Protein AF-A0A835S6L8-F1 (afdb_monomer)

Secondary structure (DSSP, 8-state):
-PPPP-------PPP-----HHHHHHHHSGGG-------EEEE-TT--HHHHHHHHHHHHTTS--TTSSTTSTT--S-SHHHHHHHHHHHHHHHTTS-GGGG-TTTTEEEESS---BTTB---

Structure (mmCIF, N/CA/C/O backbone):
data_AF-A0A835S6L8-F1
#
_entry.id   AF-A0A835S6L8-F1
#
loop_
_atom_site.group_PDB
_atom_site.id
_atom_site.type_symbol
_atom_site.label_atom_id
_atom_site.label_alt_id
_atom_site.label_comp_id
_atom_site.label_asym_id
_atom_site.label_entity_id
_atom_site.label_seq_id
_atom_site.pdbx_PDB_ins_code
_atom_site.Cartn_x
_atom_site.Cartn_y
_atom_site.Cartn_z
_atom_site.occupancy
_atom_site.B_iso_or_equiv
_atom_site.auth_seq_id
_atom_site.auth_comp_id
_atom_site.auth_asym_id
_atom_site.auth_atom_id
_atom_site.pdbx_PDB_model_num
ATOM 1 N N . MET A 1 1 ? 74.220 -28.870 -16.876 1.00 41.41 1 MET A N 1
ATOM 2 C CA . MET A 1 1 ? 73.234 -27.772 -16.963 1.00 41.41 1 MET A CA 1
ATOM 3 C C . MET A 1 1 ? 71.962 -28.334 -17.568 1.00 41.41 1 MET A C 1
ATOM 5 O O . MET A 1 1 ? 72.010 -28.902 -18.648 1.00 41.41 1 MET A O 1
ATOM 9 N N . ARG A 1 2 ? 70.873 -28.281 -16.804 1.00 44.44 2 ARG A N 1
ATOM 10 C CA . ARG A 1 2 ? 69.521 -28.701 -17.190 1.00 44.44 2 ARG A CA 1
ATOM 11 C C . ARG A 1 2 ? 68.904 -27.604 -18.065 1.00 44.44 2 ARG A C 1
ATOM 13 O O . ARG A 1 2 ? 68.902 -26.463 -17.608 1.00 44.44 2 ARG A O 1
ATOM 20 N N . PRO A 1 3 ? 68.326 -27.921 -19.228 1.00 45.88 3 PRO A N 1
ATOM 21 C CA . PRO A 1 3 ? 67.249 -27.123 -19.781 1.00 45.88 3 PRO A CA 1
ATOM 22 C C . PRO A 1 3 ? 65.891 -27.755 -19.452 1.00 45.88 3 PRO A C 1
ATOM 24 O O . PRO A 1 3 ? 65.693 -28.970 -19.499 1.00 45.88 3 PRO A O 1
ATOM 27 N N . THR A 1 4 ? 64.997 -26.872 -19.036 1.00 49.78 4 THR A N 1
ATOM 28 C CA . THR A 1 4 ? 63.631 -27.081 -18.567 1.00 49.78 4 THR A CA 1
ATOM 29 C C . THR A 1 4 ? 62.669 -27.319 -19.738 1.00 49.78 4 THR A C 1
ATOM 31 O O . THR A 1 4 ? 62.905 -26.860 -20.851 1.00 49.78 4 THR A O 1
ATOM 34 N N . MET A 1 5 ? 61.579 -28.032 -19.451 1.00 44.97 5 MET A N 1
ATOM 35 C CA . MET A 1 5 ? 60.444 -28.337 -20.328 1.00 44.97 5 MET A CA 1
ATOM 36 C C . MET A 1 5 ? 59.808 -27.092 -20.979 1.00 44.97 5 MET A C 1
ATOM 38 O O . MET A 1 5 ? 59.577 -26.095 -20.297 1.00 44.97 5 MET A O 1
ATOM 42 N N . ALA A 1 6 ? 59.399 -27.220 -22.245 1.00 48.78 6 ALA A N 1
ATOM 43 C CA . ALA A 1 6 ? 58.349 -26.418 -22.875 1.00 48.78 6 ALA A CA 1
ATOM 44 C C . ALA A 1 6 ? 57.330 -27.379 -23.516 1.00 48.78 6 ALA A C 1
ATOM 46 O O . ALA A 1 6 ? 57.712 -28.312 -24.220 1.00 48.78 6 ALA A O 1
ATOM 47 N N . GLY A 1 7 ? 56.053 -27.208 -23.170 1.00 45.88 7 GLY A N 1
ATOM 48 C CA . GLY A 1 7 ? 54.972 -28.151 -23.456 1.00 45.88 7 GLY A CA 1
ATOM 49 C C . GLY A 1 7 ? 54.390 -28.079 -24.865 1.00 45.88 7 GLY A C 1
ATOM 50 O O . GLY A 1 7 ? 54.690 -27.177 -25.640 1.00 45.88 7 GLY A O 1
ATOM 51 N N . SER A 1 8 ? 53.495 -29.023 -25.163 1.00 42.81 8 SER A N 1
ATOM 52 C CA . SER A 1 8 ? 52.420 -28.882 -26.151 1.00 42.81 8 SER A CA 1
ATOM 53 C C . SER A 1 8 ? 51.324 -29.914 -25.879 1.00 42.81 8 SER A C 1
ATOM 55 O O . SER A 1 8 ? 51.583 -31.073 -25.570 1.00 42.81 8 SER A O 1
ATOM 57 N N . SER A 1 9 ? 50.099 -29.414 -25.939 1.00 48.41 9 SER A N 1
ATOM 58 C CA . SER A 1 9 ? 48.811 -29.980 -25.556 1.00 48.41 9 SER A CA 1
ATOM 59 C C . SER A 1 9 ? 48.420 -31.259 -26.296 1.00 48.41 9 SER A C 1
ATOM 61 O O . SER A 1 9 ? 48.643 -31.363 -27.498 1.00 48.41 9 SER A O 1
ATOM 63 N N . SER A 1 10 ? 47.720 -32.168 -25.610 1.00 43.06 10 SER A N 1
ATOM 64 C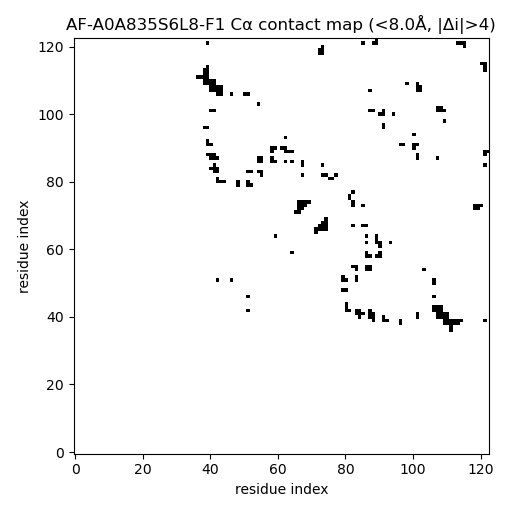 CA . SER A 1 10 ? 46.719 -33.079 -26.199 1.00 43.06 10 SER A CA 1
ATOM 65 C C . SER A 1 10 ? 45.871 -33.702 -25.086 1.00 43.06 10 SER A C 1
ATOM 67 O O . SER A 1 10 ? 46.013 -34.870 -24.741 1.00 43.06 10 SER A O 1
ATOM 69 N N . THR A 1 11 ? 44.993 -32.904 -24.479 1.00 46.41 11 THR A N 1
ATOM 70 C CA . THR A 1 11 ? 43.855 -33.431 -23.720 1.00 46.41 11 THR A CA 1
ATOM 71 C C . THR A 1 11 ? 42.819 -33.926 -24.727 1.00 46.41 11 THR A C 1
ATOM 73 O O . THR A 1 11 ? 42.173 -33.148 -25.430 1.00 46.41 11 THR A O 1
ATOM 76 N N . SER A 1 12 ? 42.715 -35.247 -24.835 1.00 47.41 12 SER A N 1
ATOM 77 C CA . SER A 1 12 ? 41.729 -35.974 -25.624 1.00 47.41 12 SER A CA 1
ATOM 78 C C . SER A 1 12 ? 40.323 -35.728 -25.070 1.00 47.41 12 SER A C 1
ATOM 80 O O . SER A 1 12 ? 39.922 -36.297 -24.057 1.00 47.41 12 SER A O 1
ATOM 82 N N . HIS A 1 13 ? 39.562 -34.865 -25.740 1.00 52.28 13 HIS A N 1
ATOM 83 C CA . HIS A 1 13 ? 38.127 -34.746 -25.500 1.00 52.28 13 HIS A CA 1
ATOM 84 C C . HIS A 1 13 ? 37.411 -35.989 -26.063 1.00 52.28 13 HIS A C 1
ATOM 86 O O . HIS A 1 13 ? 37.732 -36.413 -27.177 1.00 52.28 13 HIS A O 1
ATOM 92 N N . PRO A 1 14 ? 36.438 -36.576 -25.344 1.00 57.25 14 PRO A N 1
ATOM 93 C CA . PRO A 1 14 ? 35.560 -37.595 -25.908 1.00 57.25 14 PRO A CA 1
ATOM 94 C C . PRO A 1 14 ? 34.716 -36.993 -27.047 1.00 57.25 14 PRO A C 1
ATOM 96 O O . PRO A 1 14 ? 34.367 -35.809 -26.988 1.00 57.25 14 PRO A O 1
ATOM 99 N N . PRO A 1 15 ? 34.376 -37.772 -28.091 1.00 45.66 15 PRO A N 1
ATOM 100 C CA . PRO A 1 15 ? 33.556 -37.281 -29.185 1.00 45.66 15 PRO A CA 1
ATOM 101 C C . PRO A 1 15 ? 32.176 -36.891 -28.653 1.00 45.66 15 PRO A C 1
ATOM 103 O O . PRO A 1 15 ? 31.501 -37.667 -27.976 1.00 45.66 15 PRO A O 1
ATOM 106 N N . LEU A 1 16 ? 31.785 -35.662 -28.981 1.00 51.72 16 LEU A N 1
ATOM 107 C CA . LEU A 1 16 ? 30.441 -35.118 -28.851 1.00 51.72 16 LEU A CA 1
ATOM 108 C C . LEU A 1 16 ? 29.437 -36.076 -29.506 1.00 51.72 16 LEU A C 1
ATOM 110 O O . LEU A 1 16 ? 29.180 -36.008 -30.706 1.00 51.72 16 LEU A O 1
ATOM 114 N N . LEU A 1 17 ? 28.831 -36.953 -28.710 1.00 53.59 17 LEU A N 1
ATOM 115 C CA . LEU A 1 17 ? 27.509 -37.466 -29.027 1.00 53.59 17 LEU A CA 1
ATOM 116 C C . LEU A 1 17 ? 26.566 -36.282 -28.826 1.00 53.59 17 LEU A C 1
ATOM 118 O O . LEU A 1 17 ? 26.243 -35.944 -27.693 1.00 53.59 17 LEU A O 1
ATOM 122 N N . LEU A 1 18 ? 26.200 -35.595 -29.911 1.00 55.78 18 LEU A N 1
ATOM 123 C CA . LEU A 1 18 ? 25.120 -34.613 -29.898 1.00 55.78 18 LEU A CA 1
ATOM 124 C C . LEU A 1 18 ? 23.788 -35.377 -29.796 1.00 55.78 18 LEU A C 1
ATOM 126 O O . LEU A 1 18 ? 23.330 -35.898 -30.818 1.00 55.78 18 LEU A O 1
ATOM 130 N N . PRO A 1 19 ? 23.096 -35.435 -28.638 1.00 52.56 19 PRO A N 1
ATOM 131 C CA . PRO A 1 19 ? 21.668 -35.679 -28.680 1.00 52.56 19 PRO A CA 1
ATOM 132 C C . PRO A 1 19 ? 21.054 -34.455 -29.362 1.00 52.56 19 PRO A C 1
ATOM 134 O O . PRO A 1 19 ? 21.126 -33.344 -28.846 1.00 52.56 19 PRO A O 1
ATOM 137 N N . SER A 1 20 ? 20.540 -34.667 -30.575 1.00 59.53 20 SER A N 1
ATOM 138 C CA . SER A 1 20 ? 19.698 -33.770 -31.369 1.00 59.53 20 SER A CA 1
ATOM 139 C C . SER A 1 20 ? 19.275 -32.500 -30.619 1.00 59.53 20 SER A C 1
ATOM 141 O O . SER A 1 20 ? 18.471 -32.581 -29.694 1.00 59.53 20 SER A O 1
ATOM 143 N N . PHE A 1 21 ? 19.760 -31.332 -31.055 1.00 55.88 21 PHE A N 1
ATOM 144 C CA . PHE A 1 21 ? 19.479 -29.978 -30.530 1.00 55.88 21 PHE A CA 1
ATOM 145 C C . PHE A 1 21 ? 17.995 -29.697 -30.186 1.00 55.88 21 PHE A C 1
ATOM 147 O O . PHE A 1 21 ? 17.676 -28.819 -29.389 1.00 55.88 21 PHE A O 1
ATOM 154 N N . LYS A 1 22 ? 17.072 -30.496 -30.731 1.00 56.88 22 LYS A N 1
ATOM 155 C CA . LYS A 1 22 ? 15.644 -30.518 -30.393 1.00 56.88 22 LYS A CA 1
ATOM 156 C C . LYS A 1 22 ? 15.338 -30.924 -28.940 1.00 56.88 22 LYS A C 1
ATOM 158 O O . LYS A 1 22 ? 14.370 -30.416 -28.390 1.00 56.88 22 LYS A O 1
ATOM 163 N N . LEU A 1 23 ? 16.136 -31.785 -28.302 1.00 53.47 23 LEU A N 1
ATOM 164 C CA . LEU A 1 23 ? 15.901 -32.217 -26.914 1.00 53.47 23 LEU A CA 1
ATOM 165 C C . LEU A 1 23 ? 16.410 -31.190 -25.887 1.00 53.47 23 LEU A C 1
ATOM 167 O O . LEU A 1 23 ? 15.780 -30.991 -24.854 1.00 53.47 23 LEU A O 1
ATOM 171 N N . PHE A 1 24 ? 17.495 -30.475 -26.201 1.00 56.72 24 PHE A N 1
ATOM 172 C CA . PHE A 1 24 ? 18.009 -29.378 -25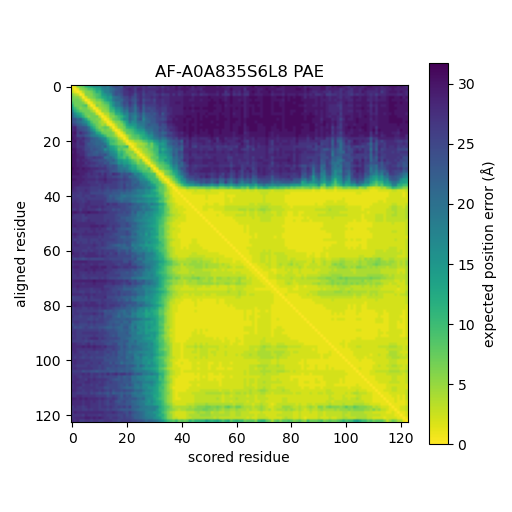.370 1.00 56.72 24 PHE A CA 1
ATOM 173 C C . PHE A 1 24 ? 17.057 -28.168 -25.361 1.00 56.72 24 PHE A C 1
ATOM 175 O O . PHE A 1 24 ? 16.853 -27.549 -24.319 1.00 56.72 24 PHE A O 1
ATOM 182 N N . LEU A 1 25 ? 16.384 -27.892 -26.488 1.00 56.88 25 LEU A N 1
ATOM 183 C CA . LEU A 1 25 ? 15.297 -26.908 -26.542 1.00 56.88 25 LEU A CA 1
ATOM 184 C C . LEU A 1 25 ? 14.070 -27.335 -25.722 1.00 56.88 25 LEU A C 1
ATOM 186 O O . LEU A 1 25 ? 13.423 -26.478 -25.143 1.00 56.88 25 LEU A O 1
ATOM 190 N N . LEU A 1 26 ? 13.766 -28.629 -25.600 1.00 54.00 26 LEU A N 1
ATOM 191 C CA . LEU A 1 26 ? 12.673 -29.109 -24.739 1.00 54.00 26 LEU A CA 1
ATOM 192 C C . LEU A 1 26 ? 13.003 -29.008 -23.237 1.00 54.00 26 LEU A C 1
ATOM 194 O O . LEU A 1 26 ? 12.098 -28.785 -22.437 1.00 54.00 26 LEU A O 1
ATOM 198 N N . PHE A 1 27 ? 14.280 -29.106 -22.849 1.00 52.50 27 PHE A N 1
ATOM 199 C CA . PHE A 1 27 ? 14.722 -28.990 -21.449 1.00 52.50 27 PHE A CA 1
ATOM 200 C C . PHE A 1 27 ? 14.765 -27.547 -20.912 1.00 52.50 27 PHE A C 1
ATOM 202 O O . PHE A 1 27 ? 14.681 -27.349 -19.703 1.00 52.50 27 PHE A O 1
ATOM 209 N N . LEU A 1 28 ? 14.856 -26.529 -21.778 1.00 53.88 28 LEU A N 1
ATOM 210 C CA . LEU A 1 28 ? 14.771 -25.118 -21.360 1.00 53.88 28 LEU A CA 1
ATOM 211 C C . LEU A 1 28 ? 13.325 -24.638 -21.142 1.00 53.88 28 LEU A C 1
ATOM 213 O O . LEU A 1 28 ? 13.111 -23.623 -20.483 1.00 53.88 28 LEU A O 1
ATOM 217 N N . PHE A 1 29 ? 12.330 -25.358 -21.667 1.00 55.03 29 PHE A N 1
ATOM 218 C CA . PHE A 1 29 ? 10.920 -24.959 -21.587 1.00 55.03 29 PHE A CA 1
ATOM 219 C C . PHE A 1 29 ? 10.194 -25.446 -20.323 1.00 55.03 29 PHE A C 1
ATOM 221 O O . PHE A 1 29 ? 9.095 -24.973 -20.042 1.00 55.03 29 PHE A O 1
ATOM 228 N N . THR A 1 30 ? 10.770 -26.352 -19.527 1.00 52.06 30 THR A N 1
ATOM 229 C CA . THR A 1 30 ? 10.083 -26.894 -18.337 1.00 52.06 30 THR A CA 1
ATOM 230 C C . THR A 1 30 ? 10.257 -26.059 -17.068 1.00 52.06 30 THR A C 1
ATOM 232 O O . THR A 1 30 ? 9.577 -26.317 -16.080 1.00 52.06 30 THR A O 1
ATOM 235 N N . SER A 1 31 ? 11.103 -25.025 -17.070 1.00 56.56 31 SER A N 1
ATOM 236 C CA . SER A 1 31 ? 11.349 -24.190 -15.878 1.00 56.56 31 SER A CA 1
ATOM 237 C C . SER A 1 31 ? 10.301 -23.087 -15.655 1.00 56.56 31 SER A C 1
ATOM 239 O O . SER A 1 31 ? 10.468 -22.246 -14.777 1.00 56.56 31 SER A O 1
ATOM 241 N N . GLY A 1 32 ? 9.240 -23.049 -16.466 1.00 57.38 32 GLY A N 1
ATOM 242 C CA . GLY A 1 32 ? 8.316 -21.917 -16.546 1.00 57.38 32 GLY A CA 1
ATOM 243 C C . GLY A 1 32 ? 6.991 -22.055 -15.801 1.00 57.38 32 GLY A C 1
ATOM 244 O O . GLY A 1 32 ? 6.211 -21.107 -15.833 1.00 57.38 32 GLY A O 1
ATOM 245 N N . LEU A 1 33 ? 6.709 -23.166 -15.107 1.00 50.72 33 LEU A N 1
ATOM 246 C CA . LEU A 1 33 ? 5.664 -23.134 -14.079 1.00 50.72 33 LEU A CA 1
ATOM 247 C C . LEU A 1 33 ? 6.246 -22.427 -12.854 1.00 50.72 33 LEU A C 1
ATOM 249 O O . LEU A 1 33 ? 6.525 -23.041 -11.827 1.00 50.72 33 LEU A O 1
ATOM 253 N N . ALA A 1 34 ? 6.424 -21.108 -12.970 1.00 54.38 34 ALA A N 1
ATOM 254 C CA . ALA 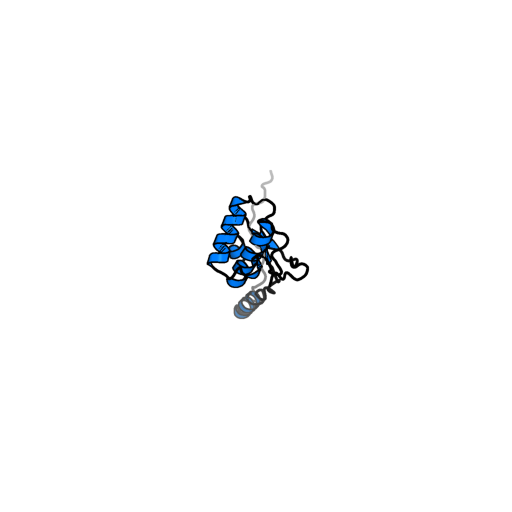A 1 34 ? 6.377 -20.241 -11.813 1.00 54.38 34 ALA A CA 1
ATOM 255 C C . ALA A 1 34 ? 5.006 -20.493 -11.193 1.00 54.38 34 ALA A C 1
ATOM 257 O O . ALA A 1 34 ? 3.996 -19.944 -11.630 1.00 54.38 34 ALA A O 1
ATOM 258 N N . GLN A 1 35 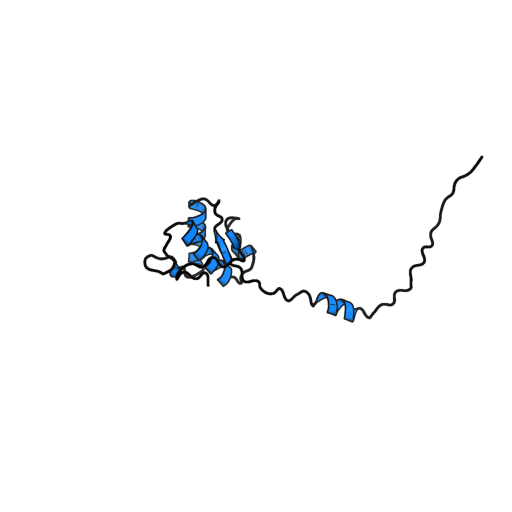? 4.952 -21.410 -10.228 1.00 50.00 35 GLN A N 1
ATOM 259 C CA . GLN A 1 35 ? 3.839 -21.499 -9.310 1.00 50.00 35 GLN A CA 1
ATOM 260 C C . GLN A 1 35 ? 3.660 -20.075 -8.813 1.00 50.00 35 GLN A C 1
ATOM 262 O O . GLN A 1 35 ? 4.557 -19.557 -8.150 1.00 50.00 35 GLN A O 1
ATOM 267 N N . ALA A 1 36 ? 2.591 -19.411 -9.257 1.00 59.62 36 ALA A N 1
ATOM 268 C CA . ALA A 1 36 ? 2.296 -18.043 -8.887 1.00 59.62 36 ALA A CA 1
ATOM 269 C C . ALA A 1 36 ? 2.052 -18.059 -7.379 1.00 59.62 36 ALA A C 1
ATOM 271 O O . ALA A 1 36 ? 0.930 -18.269 -6.919 1.00 59.62 36 ALA A O 1
ATOM 272 N N . GLN A 1 37 ? 3.138 -17.961 -6.612 1.00 70.06 37 GLN A N 1
ATOM 273 C CA . GLN A 1 37 ? 3.102 -17.885 -5.168 1.00 70.06 37 GLN A CA 1
ATOM 274 C C . GLN A 1 37 ? 2.236 -16.676 -4.873 1.00 70.06 37 GLN A C 1
ATOM 276 O O . GLN A 1 37 ? 2.488 -15.581 -5.381 1.00 70.06 37 GLN A O 1
ATOM 281 N N . ARG A 1 38 ? 1.137 -16.908 -4.156 1.00 88.31 38 ARG A N 1
ATOM 282 C CA . ARG A 1 38 ? 0.199 -15.840 -3.849 1.00 88.31 38 ARG A CA 1
ATOM 283 C C . ARG A 1 38 ? 0.950 -14.825 -2.991 1.00 88.31 38 ARG A C 1
ATOM 285 O O . ARG A 1 38 ? 1.394 -15.149 -1.897 1.00 88.31 38 ARG A O 1
ATOM 292 N N . SER A 1 39 ? 1.130 -13.635 -3.539 1.00 95.44 39 SER A N 1
ATOM 293 C CA . SER A 1 39 ? 1.822 -12.519 -2.911 1.00 95.44 39 SER A CA 1
ATOM 294 C C . SER A 1 39 ? 0.884 -11.332 -2.785 1.00 95.44 39 SER A C 1
ATOM 296 O O . SER A 1 39 ? -0.092 -11.195 -3.530 1.00 95.44 39 SER A O 1
ATOM 298 N N . TRP A 1 40 ? 1.220 -10.461 -1.845 1.00 97.50 40 TRP A N 1
ATOM 299 C CA . TRP A 1 40 ? 0.510 -9.227 -1.559 1.00 97.50 40 TRP A CA 1
ATOM 300 C C . TRP A 1 40 ? 1.486 -8.067 -1.560 1.00 97.50 40 TRP A C 1
ATOM 302 O O . TRP A 1 40 ? 2.657 -8.238 -1.220 1.00 97.50 40 TRP A O 1
ATOM 312 N N . CYS A 1 41 ? 0.994 -6.892 -1.929 1.00 98.19 41 CYS A N 1
ATOM 313 C CA . CYS A 1 41 ? 1.756 -5.658 -1.828 1.00 98.19 41 CYS A CA 1
ATOM 314 C C . CYS A 1 41 ? 1.286 -4.873 -0.609 1.00 98.19 41 CYS A C 1
ATOM 316 O O . CYS A 1 41 ? 0.130 -4.469 -0.570 1.00 98.19 41 CYS A O 1
ATOM 318 N N . ILE A 1 42 ? 2.159 -4.645 0.368 1.00 98.31 42 ILE A N 1
ATOM 319 C CA . ILE A 1 42 ? 1.862 -3.804 1.535 1.00 98.31 42 ILE A CA 1
ATOM 320 C C . ILE A 1 42 ? 2.746 -2.558 1.534 1.00 98.31 42 ILE A C 1
ATOM 322 O O . ILE A 1 42 ? 3.779 -2.520 0.864 1.00 98.31 42 ILE A O 1
ATOM 326 N N . ALA A 1 43 ? 2.361 -1.537 2.292 1.00 98.44 43 ALA A N 1
ATOM 327 C CA . ALA A 1 43 ? 3.203 -0.367 2.492 1.00 98.44 43 ALA A CA 1
ATOM 328 C C . ALA A 1 43 ? 4.415 -0.716 3.372 1.00 98.44 43 ALA A C 1
ATOM 330 O O . ALA A 1 43 ? 4.304 -1.477 4.338 1.00 98.44 43 ALA A O 1
ATOM 331 N N . LYS A 1 44 ? 5.583 -0.144 3.067 1.00 98.31 44 LYS A N 1
ATOM 332 C CA . LYS A 1 44 ? 6.764 -0.280 3.921 1.00 98.31 44 LYS A CA 1
ATOM 333 C C . LYS A 1 44 ? 6.542 0.459 5.248 1.00 98.31 44 LYS A C 1
ATOM 335 O O . LYS A 1 44 ? 6.172 1.632 5.230 1.00 98.31 44 LYS A O 1
ATOM 340 N N . PRO A 1 45 ? 6.865 -0.158 6.399 1.00 96.38 45 PRO A N 1
ATOM 341 C CA . PRO A 1 45 ? 6.764 0.500 7.705 1.00 96.38 45 PRO A CA 1
ATOM 342 C C . PRO A 1 45 ? 7.626 1.756 7.855 1.00 96.38 45 PRO A C 1
ATOM 344 O O . PRO A 1 45 ? 7.331 2.608 8.683 1.00 96.38 45 PRO A O 1
ATOM 347 N N . SER A 1 46 ? 8.697 1.866 7.066 1.00 96.94 46 SER A N 1
ATOM 348 C CA . SER A 1 46 ? 9.616 3.004 7.074 1.00 96.94 46 SER A CA 1
ATOM 349 C C . SER A 1 46 ? 9.154 4.183 6.211 1.00 96.94 46 SER A C 1
ATOM 351 O O . SER A 1 46 ? 9.891 5.156 6.103 1.00 96.94 46 SER A O 1
ATOM 353 N N . SER A 1 47 ? 8.009 4.086 5.531 1.00 98.06 47 SER A N 1
ATOM 354 C CA . SER A 1 47 ? 7.508 5.147 4.655 1.00 98.06 47 SER A CA 1
ATOM 355 C C . SER A 1 47 ? 6.827 6.263 5.442 1.00 98.06 47 SER A C 1
ATOM 357 O O . SER A 1 47 ? 6.036 6.017 6.351 1.00 98.06 47 SER A O 1
ATOM 359 N N . ASP A 1 48 ? 7.113 7.501 5.057 1.00 98.12 48 ASP A N 1
ATOM 360 C CA . ASP A 1 48 ? 6.561 8.706 5.672 1.00 98.12 48 ASP A CA 1
ATOM 361 C C . ASP A 1 48 ? 5.086 8.892 5.296 1.00 98.12 48 ASP A C 1
ATOM 363 O O . ASP A 1 48 ? 4.632 8.485 4.224 1.00 98.12 48 ASP A O 1
ATOM 367 N N . VAL A 1 49 ? 4.330 9.577 6.156 1.00 98.25 49 VAL A N 1
ATOM 368 C CA . VAL A 1 49 ? 2.881 9.779 5.978 1.00 98.25 49 VAL A CA 1
ATOM 369 C C . VAL A 1 49 ? 2.539 10.433 4.636 1.00 98.25 49 VAL A C 1
ATOM 371 O O . VAL A 1 49 ? 1.576 10.018 3.997 1.00 98.25 49 VAL A O 1
ATOM 374 N N . ALA A 1 50 ? 3.327 11.411 4.180 1.00 98.44 50 ALA A N 1
ATOM 375 C CA . ALA A 1 50 ? 3.103 12.070 2.891 1.00 98.44 50 ALA A CA 1
ATOM 376 C C . ALA A 1 5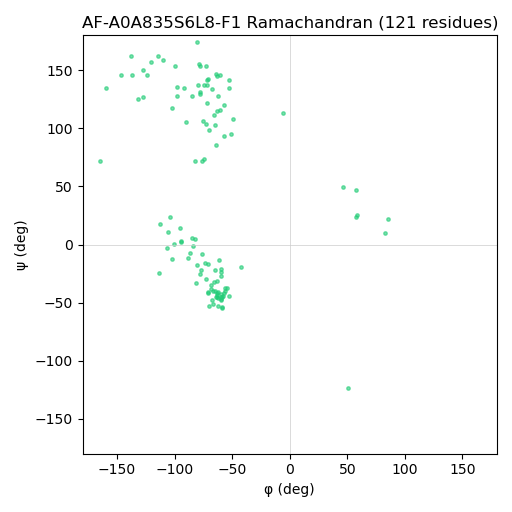0 ? 3.165 11.069 1.722 1.00 98.44 50 ALA A C 1
ATOM 378 O O . ALA A 1 50 ? 2.236 11.005 0.918 1.00 98.44 50 ALA A O 1
ATOM 379 N N . THR A 1 51 ? 4.195 10.220 1.708 1.00 98.62 51 THR A N 1
ATOM 380 C CA . THR A 1 51 ? 4.373 9.142 0.727 1.00 98.62 51 THR A CA 1
ATOM 381 C C . THR A 1 51 ? 3.203 8.154 0.764 1.00 98.62 51 THR A C 1
ATOM 383 O O . THR A 1 51 ? 2.675 7.766 -0.276 1.00 98.62 51 THR A O 1
ATOM 386 N N . LEU A 1 52 ? 2.736 7.774 1.958 1.00 98.62 52 LEU A N 1
ATOM 387 C CA . LEU A 1 52 ? 1.594 6.865 2.111 1.00 98.62 52 LEU A CA 1
ATOM 388 C C . LEU A 1 52 ? 0.298 7.462 1.545 1.00 98.62 52 LEU A C 1
ATOM 390 O O . LEU A 1 52 ? -0.451 6.764 0.863 1.00 98.62 52 LEU A O 1
ATOM 394 N N . LEU A 1 53 ? 0.044 8.751 1.781 1.00 98.31 53 LEU A N 1
ATOM 395 C CA . LEU A 1 53 ? -1.119 9.448 1.225 1.00 98.31 53 LEU A CA 1
ATOM 396 C C . LEU A 1 53 ? -1.031 9.580 -0.303 1.00 98.31 53 LEU A C 1
ATOM 398 O O . LEU A 1 53 ? -2.034 9.375 -0.986 1.00 98.31 53 LEU A O 1
ATOM 402 N N . GLU A 1 54 ? 0.153 9.864 -0.856 1.00 98.56 54 GLU A N 1
ATOM 403 C CA . GLU A 1 54 ? 0.381 9.829 -2.308 1.00 98.56 54 GLU A CA 1
ATOM 404 C C . GLU A 1 54 ? 0.071 8.446 -2.894 1.00 98.56 54 GLU A C 1
ATOM 406 O O . GLU A 1 54 ? -0.614 8.353 -3.915 1.00 98.56 54 GLU A O 1
ATOM 411 N N . ASN A 1 55 ? 0.512 7.371 -2.234 1.00 98.56 55 ASN A N 1
ATOM 412 C CA . ASN A 1 55 ? 0.244 6.003 -2.675 1.00 98.56 55 ASN A CA 1
ATOM 413 C C . ASN A 1 55 ? -1.249 5.673 -2.669 1.00 98.56 55 ASN A C 1
ATOM 415 O O . ASN A 1 55 ? -1.734 5.076 -3.631 1.00 98.56 55 ASN A O 1
ATOM 419 N N . ILE A 1 56 ? -1.973 6.072 -1.614 1.00 98.44 56 ILE A N 1
ATOM 420 C CA . ILE A 1 56 ? -3.431 5.911 -1.522 1.00 98.44 56 ILE A CA 1
ATOM 421 C C . ILE A 1 56 ? -4.093 6.636 -2.692 1.00 98.44 56 ILE A C 1
ATOM 423 O O . ILE A 1 56 ? -4.817 6.015 -3.464 1.00 98.44 56 ILE A O 1
ATOM 427 N N . ASN A 1 57 ? -3.798 7.925 -2.874 1.00 98.25 57 ASN A N 1
ATOM 428 C CA . ASN A 1 57 ? -4.398 8.732 -3.936 1.00 98.25 57 ASN A CA 1
ATOM 429 C C . ASN A 1 57 ? -4.121 8.147 -5.327 1.00 98.25 57 ASN A C 1
ATOM 431 O O . ASN A 1 57 ? -5.035 8.021 -6.142 1.00 98.25 57 ASN A O 1
ATOM 435 N N . TYR A 1 58 ? -2.876 7.741 -5.591 1.00 98.38 58 TYR A N 1
ATOM 436 C CA . TYR A 1 58 ? -2.501 7.122 -6.857 1.00 98.38 58 TYR A CA 1
ATOM 437 C C . TYR A 1 58 ? -3.238 5.801 -7.089 1.00 98.38 58 TYR A C 1
ATOM 439 O O . TYR A 1 58 ? -3.886 5.641 -8.124 1.00 98.38 58 TYR A O 1
ATOM 447 N N . ALA A 1 59 ? -3.185 4.870 -6.135 1.00 98.12 59 ALA A N 1
ATOM 448 C CA . ALA A 1 59 ? -3.846 3.577 -6.268 1.00 98.12 59 ALA A CA 1
ATOM 449 C C . ALA A 1 59 ? -5.361 3.744 -6.461 1.00 98.12 59 ALA A C 1
ATOM 451 O O . ALA A 1 59 ? -5.921 3.192 -7.406 1.00 98.12 59 ALA A O 1
ATOM 452 N N . CYS A 1 60 ? -6.010 4.576 -5.647 1.00 97.62 60 CYS A N 1
ATOM 453 C CA . CYS A 1 60 ? -7.455 4.798 -5.708 1.00 97.62 60 CYS A CA 1
ATOM 454 C C . CYS A 1 60 ? -7.913 5.580 -6.948 1.00 97.62 60 CYS A C 1
ATOM 456 O O . CYS A 1 60 ? -9.088 5.539 -7.297 1.00 97.62 60 CYS A O 1
ATOM 458 N N . SER A 1 61 ? -7.005 6.263 -7.653 1.00 97.94 61 SER A N 1
ATOM 459 C CA . SER A 1 61 ? -7.307 6.818 -8.981 1.00 97.94 61 SER A CA 1
ATOM 460 C C . SER A 1 61 ? -7.391 5.751 -10.082 1.00 97.94 61 SER A C 1
ATOM 462 O O . SER A 1 61 ? -7.905 6.024 -11.163 1.00 97.94 61 SER A O 1
ATOM 464 N N . GLN A 1 62 ? -6.885 4.542 -9.817 1.00 97.56 62 GLN A N 1
ATOM 465 C CA . GLN A 1 62 ? -6.768 3.447 -10.785 1.00 97.56 62 GLN A CA 1
ATOM 466 C C . GLN A 1 62 ? -7.670 2.253 -10.453 1.00 97.56 62 GLN A C 1
ATOM 468 O O . GLN A 1 62 ? -7.992 1.467 -11.345 1.00 97.56 62 GLN A O 1
ATOM 473 N N . VAL A 1 63 ? -8.038 2.082 -9.179 1.00 96.81 63 VAL A N 1
ATOM 474 C CA . VAL A 1 63 ? -8.885 0.991 -8.677 1.00 96.81 63 VAL A CA 1
ATOM 475 C C . VAL A 1 63 ? -9.905 1.495 -7.657 1.00 96.81 63 VAL A C 1
ATOM 477 O O . VAL A 1 63 ? -9.735 2.563 -7.076 1.00 96.81 63 VAL A O 1
ATOM 480 N N . ASP A 1 64 ? -10.948 0.703 -7.400 1.00 93.81 64 ASP A N 1
ATOM 481 C CA . ASP A 1 64 ? -11.912 1.003 -6.339 1.00 93.81 64 ASP A CA 1
ATOM 482 C C . AS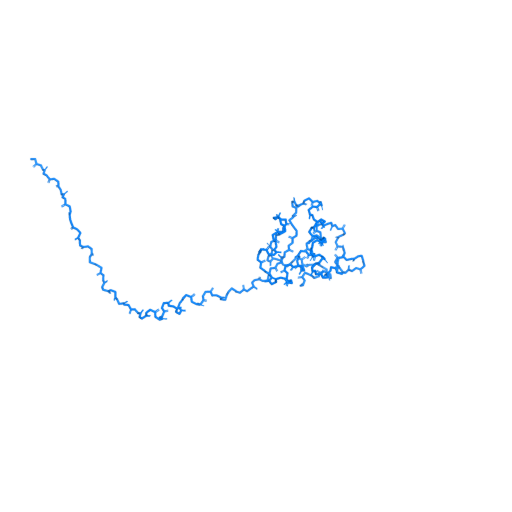P A 1 64 ? -11.296 0.788 -4.947 1.00 93.81 64 ASP A C 1
ATOM 484 O O . ASP A 1 64 ? -10.860 -0.309 -4.599 1.00 93.81 64 ASP A O 1
ATOM 488 N N . CYS A 1 65 ? -11.295 1.847 -4.139 1.00 93.00 65 CYS A N 1
ATOM 489 C CA . CYS A 1 65 ? -10.838 1.833 -2.749 1.00 93.00 65 CYS A CA 1
ATOM 490 C C . CYS A 1 65 ? -11.998 1.854 -1.742 1.00 93.00 65 CYS A C 1
ATOM 492 O O . CYS A 1 65 ? -11.826 2.250 -0.588 1.00 93.00 65 CYS A O 1
ATOM 494 N N . GLY A 1 66 ? -13.197 1.418 -2.134 1.00 91.44 66 GLY A N 1
ATOM 495 C CA . GLY A 1 66 ? -14.377 1.452 -1.274 1.00 91.44 66 GLY A CA 1
ATOM 496 C C . GLY A 1 66 ? -14.246 0.606 -0.004 1.00 91.44 66 GLY A C 1
ATOM 497 O O . GLY A 1 66 ? -15.055 0.744 0.904 1.00 91.44 66 GLY A O 1
ATOM 498 N N . MET A 1 67 ? -13.253 -0.281 0.098 1.00 88.56 67 MET A N 1
ATOM 499 C CA . MET A 1 67 ? -13.020 -1.109 1.288 1.00 88.56 67 MET A CA 1
ATOM 500 C C . MET A 1 67 ? -12.330 -0.370 2.447 1.00 88.56 67 MET A C 1
ATOM 502 O O . MET A 1 67 ? -12.534 -0.760 3.594 1.00 88.56 67 MET A O 1
ATOM 506 N N . ILE A 1 68 ? -11.563 0.692 2.163 1.00 92.81 68 ILE A N 1
ATOM 507 C CA . ILE A 1 68 ? -10.835 1.487 3.174 1.00 92.81 68 ILE A CA 1
ATOM 508 C C . ILE A 1 68 ? -11.621 2.718 3.649 1.00 92.81 68 ILE A C 1
ATOM 510 O O . ILE A 1 68 ? -11.117 3.513 4.432 1.00 92.81 68 ILE A O 1
ATOM 514 N N . GLN A 1 69 ? -12.854 2.908 3.176 1.00 92.69 69 GLN A N 1
ATOM 515 C CA . GLN A 1 69 ? -13.703 4.019 3.606 1.00 92.69 69 GLN A CA 1
ATOM 516 C C . GLN A 1 69 ? -14.343 3.751 4.972 1.00 92.69 69 GLN A C 1
ATOM 518 O O . GLN A 1 69 ? -14.559 2.606 5.368 1.00 92.69 69 GLN A O 1
ATOM 523 N N . ARG A 1 70 ? -14.704 4.822 5.686 1.00 92.25 70 ARG A N 1
ATOM 524 C CA . ARG A 1 70 ? -15.380 4.734 6.987 1.00 92.25 70 ARG A CA 1
ATOM 525 C C . ARG A 1 70 ? -16.625 3.840 6.912 1.00 92.25 70 ARG A C 1
ATOM 527 O O . ARG A 1 70 ? -17.439 3.973 6.003 1.00 92.25 70 ARG A O 1
ATOM 534 N N . GLY A 1 71 ? -16.782 2.958 7.901 1.00 91.00 71 GLY A N 1
ATOM 535 C CA . GLY A 1 71 ? -17.908 2.018 7.986 1.00 91.00 71 GLY A CA 1
ATOM 536 C C . GLY A 1 71 ? -17.739 0.746 7.147 1.00 91.00 71 GLY A C 1
ATOM 537 O O . GLY A 1 71 ? -18.695 -0.010 6.985 1.00 91.00 71 GLY A O 1
ATOM 538 N N . ARG A 1 72 ? -16.544 0.502 6.599 1.00 92.69 72 ARG A N 1
ATOM 539 C CA . ARG A 1 72 ? -16.227 -0.673 5.776 1.00 92.69 72 ARG A CA 1
ATOM 540 C C . ARG A 1 72 ? -15.276 -1.615 6.527 1.00 92.69 72 ARG A C 1
ATOM 542 O O . ARG A 1 72 ? -14.584 -1.163 7.439 1.00 92.69 72 ARG A O 1
ATOM 549 N N . PRO A 1 73 ? -15.207 -2.909 6.152 1.00 89.88 73 PRO A N 1
ATOM 550 C CA . PRO A 1 73 ? -14.481 -3.926 6.924 1.00 89.88 73 PRO A CA 1
ATOM 551 C C . PRO A 1 73 ? -12.980 -3.672 7.115 1.00 89.88 73 PRO A C 1
ATOM 553 O O . PRO A 1 73 ? -12.394 -4.239 8.029 1.00 89.88 73 PRO A O 1
ATOM 556 N N . CYS A 1 74 ? -12.366 -2.853 6.257 1.00 95.06 74 CYS A N 1
ATOM 557 C CA . CYS A 1 74 ? -10.932 -2.561 6.268 1.00 95.06 74 CYS A CA 1
ATOM 558 C C . CYS A 1 74 ? -10.610 -1.112 6.654 1.00 95.06 74 CYS A C 1
ATOM 560 O O . CYS A 1 74 ? -9.520 -0.624 6.358 1.00 95.06 74 CYS A O 1
ATOM 562 N N . PHE A 1 75 ? -11.559 -0.401 7.268 1.00 95.31 75 PHE A N 1
ATOM 563 C CA . PHE A 1 75 ? -11.297 0.944 7.770 1.00 95.31 75 PHE A CA 1
ATOM 564 C C . PHE A 1 75 ? -10.375 0.924 8.991 1.00 95.31 75 PHE A C 1
ATOM 566 O O . PHE A 1 75 ? -9.484 1.762 9.095 1.00 95.31 75 PHE A O 1
ATOM 573 N N . GLU A 1 76 ? -10.580 -0.028 9.903 1.00 94.19 76 GLU A N 1
ATOM 574 C CA . GLU A 1 76 ? -9.761 -0.162 11.105 1.00 94.19 76 GLU A CA 1
ATOM 575 C C . GLU A 1 76 ? -8.579 -1.113 10.876 1.00 94.19 76 GLU A C 1
ATOM 577 O O . GLU A 1 76 ? -8.795 -2.204 10.352 1.00 94.19 76 GLU A O 1
ATOM 582 N N . PRO A 1 77 ? -7.354 -0.750 11.306 1.00 94.81 77 PRO A N 1
ATOM 583 C CA . PRO A 1 77 ? -7.011 0.495 12.002 1.00 94.81 77 PRO A CA 1
ATOM 584 C C . PRO A 1 77 ? -6.996 1.715 11.064 1.00 94.81 77 PRO A C 1
ATOM 586 O O . PRO A 1 77 ? -6.435 1.645 9.968 1.00 94.81 77 PRO A O 1
ATOM 589 N N . ASP A 1 78 ? -7.557 2.838 11.535 1.00 96.06 78 ASP A N 1
ATOM 590 C CA . ASP A 1 78 ? -7.627 4.123 10.815 1.00 96.06 78 ASP A CA 1
ATOM 591 C C . ASP A 1 78 ? -6.254 4.811 10.802 1.00 96.06 78 ASP A C 1
ATOM 593 O O . ASP A 1 78 ? -5.961 5.727 11.570 1.00 96.06 78 ASP A O 1
ATOM 597 N N . THR A 1 79 ? -5.351 4.269 9.986 1.00 97.25 79 THR A N 1
ATOM 598 C CA . THR A 1 79 ? -3.972 4.743 9.857 1.00 97.25 79 THR A CA 1
ATOM 599 C C . THR A 1 79 ? -3.556 4.784 8.387 1.00 97.25 79 THR A C 1
ATOM 601 O O . THR A 1 79 ? -3.923 3.883 7.623 1.00 97.25 79 THR A O 1
ATOM 604 N N . PRO A 1 80 ? -2.708 5.752 7.983 1.00 97.62 80 PRO A N 1
ATOM 605 C CA . PRO A 1 80 ? -2.238 5.854 6.602 1.00 97.62 80 PRO A CA 1
ATOM 606 C C . PRO A 1 80 ? -1.558 4.576 6.106 1.00 97.62 80 PRO A C 1
ATOM 608 O O . PRO A 1 80 ? -1.750 4.186 4.962 1.00 97.62 80 PRO A O 1
ATOM 611 N N . ILE A 1 81 ? -0.798 3.886 6.964 1.00 98.00 81 ILE A N 1
ATOM 612 C CA . ILE A 1 81 ? -0.093 2.654 6.588 1.00 98.00 81 ILE A CA 1
ATOM 613 C C . ILE A 1 81 ? -1.055 1.493 6.303 1.00 98.00 81 ILE A C 1
ATOM 615 O O . ILE A 1 81 ? -0.832 0.731 5.360 1.00 98.00 81 ILE A O 1
ATOM 619 N N . SER A 1 82 ? -2.138 1.378 7.078 1.00 97.25 82 SER A N 1
ATOM 620 C CA . SER A 1 82 ? -3.169 0.356 6.876 1.00 97.25 82 SER A CA 1
ATOM 621 C C . SER A 1 82 ? -3.915 0.599 5.568 1.00 97.25 82 SER A C 1
ATOM 623 O O . SER A 1 82 ? -3.974 -0.279 4.705 1.00 97.25 82 SER A O 1
ATOM 625 N N . HIS A 1 83 ? -4.403 1.827 5.368 1.00 97.62 83 HIS A N 1
ATOM 626 C CA . HIS A 1 83 ? -5.140 2.199 4.160 1.00 97.62 83 HIS A CA 1
ATOM 627 C C . HIS A 1 83 ? -4.265 2.132 2.905 1.00 97.62 83 HIS A C 1
ATOM 629 O O . HIS A 1 83 ? -4.713 1.615 1.881 1.00 97.62 83 HIS A O 1
ATOM 635 N N . ALA A 1 84 ? -3.004 2.571 2.986 1.00 98.25 84 ALA A N 1
ATOM 636 C CA . ALA A 1 84 ? -2.048 2.458 1.888 1.00 98.25 84 ALA A CA 1
ATOM 637 C C . ALA A 1 84 ? -1.782 0.998 1.526 1.00 98.25 84 ALA A C 1
ATOM 639 O O . ALA A 1 84 ? -1.848 0.654 0.352 1.00 98.25 84 ALA A O 1
ATOM 640 N N . SER A 1 85 ? -1.558 0.122 2.510 1.00 98.19 85 SER A N 1
ATOM 641 C CA . SER A 1 85 ? -1.321 -1.305 2.253 1.00 98.19 85 SER A CA 1
ATOM 642 C C . SER A 1 85 ? -2.475 -1.948 1.483 1.00 98.19 85 SER A C 1
ATOM 644 O O . SER A 1 85 ? -2.245 -2.685 0.527 1.00 98.19 85 SER A O 1
ATOM 646 N N . LEU A 1 86 ? -3.719 -1.625 1.836 1.00 97.56 86 LEU A N 1
ATOM 647 C CA . LEU A 1 86 ? -4.901 -2.113 1.128 1.00 97.56 86 LEU A CA 1
ATOM 648 C C . LEU A 1 86 ? -5.039 -1.548 -0.288 1.00 97.56 86 LEU A C 1
ATOM 650 O O . LEU A 1 86 ? -5.246 -2.314 -1.231 1.00 97.56 86 LEU A O 1
ATOM 654 N N . ALA A 1 87 ? -4.890 -0.234 -0.452 1.00 98.06 87 ALA A N 1
ATOM 655 C CA . ALA A 1 87 ? -4.982 0.413 -1.759 1.00 98.06 87 ALA A CA 1
ATOM 656 C C . ALA A 1 87 ? -3.877 -0.081 -2.712 1.00 98.06 87 ALA A C 1
ATOM 658 O O . ALA A 1 87 ? -4.144 -0.461 -3.854 1.00 98.06 87 ALA A O 1
ATOM 659 N N . MET A 1 88 ? -2.638 -0.156 -2.219 1.00 98.44 88 MET A N 1
ATOM 660 C CA . MET A 1 88 ? -1.478 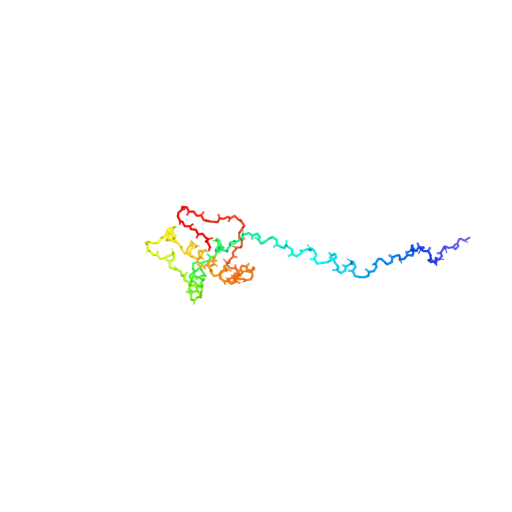-0.659 -2.958 1.00 98.44 88 MET A CA 1
ATOM 661 C C . MET A 1 88 ? -1.659 -2.124 -3.350 1.00 98.44 88 MET A C 1
ATOM 663 O O . MET A 1 88 ? -1.365 -2.491 -4.488 1.00 98.44 88 MET A O 1
ATOM 667 N N . ASN A 1 89 ? -2.199 -2.956 -2.454 1.00 97.88 89 ASN A N 1
ATOM 668 C CA . ASN A 1 89 ? -2.506 -4.346 -2.762 1.00 97.88 89 ASN A CA 1
ATOM 669 C C . ASN A 1 89 ? -3.584 -4.483 -3.847 1.00 97.88 89 ASN A C 1
ATOM 671 O O . ASN A 1 89 ? -3.421 -5.272 -4.779 1.00 97.88 89 ASN A O 1
ATOM 675 N N . ALA A 1 90 ? -4.673 -3.716 -3.757 1.00 97.12 90 ALA A N 1
ATOM 676 C CA . ALA A 1 90 ? -5.735 -3.726 -4.762 1.00 97.12 90 ALA A CA 1
ATOM 677 C C . ALA A 1 90 ? -5.192 -3.322 -6.145 1.00 97.12 90 ALA A C 1
ATOM 679 O O . ALA A 1 90 ? -5.415 -4.020 -7.139 1.00 97.12 90 ALA A O 1
ATOM 680 N N . TYR A 1 91 ? -4.380 -2.261 -6.198 1.00 98.00 91 TYR A N 1
ATOM 681 C CA . TYR A 1 91 ? -3.681 -1.845 -7.413 1.00 98.00 91 TYR A CA 1
ATOM 682 C C . TYR A 1 91 ? -2.766 -2.951 -7.955 1.00 98.00 91 TYR A C 1
ATOM 684 O O . TYR A 1 91 ? -2.909 -3.364 -9.107 1.00 98.00 91 TYR A O 1
ATOM 692 N N . TYR A 1 92 ? -1.870 -3.482 -7.120 1.00 97.88 92 TYR A N 1
ATOM 693 C CA . TYR A 1 92 ? -0.915 -4.534 -7.475 1.00 97.88 92 TYR A CA 1
ATOM 694 C C . TYR A 1 92 ? -1.596 -5.748 -8.118 1.00 97.88 92 TYR A C 1
ATOM 696 O O . TYR A 1 92 ? -1.147 -6.253 -9.153 1.00 97.88 92 TYR A O 1
ATOM 704 N N . GLN A 1 93 ? -2.715 -6.186 -7.542 1.00 95.75 93 GLN A N 1
ATOM 705 C CA . GLN A 1 93 ? -3.481 -7.315 -8.054 1.00 95.75 93 GLN A CA 1
ATOM 706 C C . GLN A 1 93 ? -4.205 -6.987 -9.359 1.00 95.75 93 GLN A C 1
ATOM 708 O O . GLN A 1 93 ? -4.132 -7.784 -10.295 1.00 95.75 93 GLN A O 1
ATOM 713 N N . SER A 1 94 ? -4.801 -5.794 -9.475 1.00 96.31 94 SER A N 1
ATOM 714 C CA . SER A 1 94 ? -5.445 -5.341 -10.719 1.00 96.31 94 SER A CA 1
ATOM 715 C C . SER A 1 94 ? -4.478 -5.269 -11.909 1.00 96.31 94 SER A C 1
ATOM 717 O O . SER A 1 94 ? -4.886 -5.431 -13.056 1.00 96.31 94 SER A O 1
ATOM 719 N N . LYS A 1 95 ? -3.179 -5.058 -11.647 1.00 96.31 95 LYS A N 1
ATOM 720 C CA . LYS A 1 95 ? -2.120 -4.965 -12.664 1.00 96.31 95 LYS A CA 1
ATOM 721 C C . LYS A 1 95 ? -1.383 -6.288 -12.914 1.00 96.31 95 LYS A C 1
ATOM 723 O O . LYS A 1 95 ? -0.313 -6.293 -13.525 1.00 96.31 95 LYS A O 1
ATOM 728 N N . GLY A 1 96 ? -1.926 -7.412 -12.443 1.00 94.25 96 GLY A N 1
ATOM 729 C CA . GLY A 1 96 ? -1.398 -8.748 -12.732 1.00 94.25 96 GLY A CA 1
ATOM 730 C C . GLY A 1 96 ? -0.279 -9.216 -11.802 1.00 94.25 96 GLY A C 1
ATOM 731 O O . GLY A 1 96 ? 0.495 -10.085 -12.182 1.00 94.25 96 GLY A O 1
ATOM 732 N N . ARG A 1 97 ? -0.174 -8.651 -10.590 1.00 94.94 97 ARG A N 1
ATOM 733 C CA . ARG A 1 97 ? 0.768 -9.087 -9.540 1.00 94.94 97 ARG A CA 1
ATOM 734 C C . ARG A 1 97 ? 2.250 -9.078 -9.937 1.00 94.94 97 ARG A C 1
ATOM 736 O O . ARG A 1 97 ? 3.077 -9.755 -9.324 1.00 94.94 97 ARG A O 1
ATOM 743 N N . ASN A 1 98 ? 2.622 -8.273 -10.924 1.00 94.00 98 ASN A N 1
ATOM 744 C CA . ASN A 1 98 ? 4.024 -8.142 -11.283 1.00 94.00 98 ASN A CA 1
ATOM 745 C C . ASN A 1 98 ? 4.812 -7.361 -10.218 1.00 94.00 98 ASN A C 1
ATOM 747 O O . ASN A 1 98 ? 4.293 -6.359 -9.720 1.00 94.00 98 ASN A O 1
ATOM 751 N N . PRO A 1 99 ? 6.064 -7.742 -9.899 1.00 93.44 99 PRO A N 1
ATOM 752 C CA . PRO A 1 99 ? 6.831 -7.099 -8.832 1.00 93.44 99 PRO A CA 1
ATOM 753 C C . PRO A 1 99 ? 6.959 -5.578 -8.960 1.00 93.44 99 PRO A C 1
ATOM 755 O O . PRO A 1 99 ? 6.841 -4.863 -7.969 1.00 93.44 99 PRO A O 1
ATOM 758 N N . TRP A 1 100 ? 7.105 -5.071 -10.186 1.00 95.06 100 TRP A N 1
ATOM 759 C CA . TRP A 1 100 ? 7.195 -3.635 -10.470 1.00 95.06 100 TRP A CA 1
ATOM 760 C C . TRP A 1 100 ? 5.915 -2.856 -10.144 1.00 95.06 100 TRP A C 1
ATOM 762 O O . TRP A 1 100 ? 5.976 -1.660 -9.880 1.00 95.06 100 TRP A O 1
ATOM 772 N N . ASN A 1 101 ? 4.757 -3.516 -10.079 1.00 97.19 101 ASN A N 1
ATOM 773 C CA . ASN A 1 101 ? 3.508 -2.872 -9.668 1.00 97.19 101 ASN A CA 1
ATOM 774 C C . ASN A 1 101 ? 3.420 -2.650 -8.149 1.00 97.19 101 ASN A C 1
ATOM 776 O O . ASN A 1 101 ? 2.475 -2.010 -7.700 1.00 97.19 101 ASN A O 1
ATOM 780 N N . CYS A 1 102 ? 4.363 -3.192 -7.369 1.00 97.94 102 CYS A N 1
ATOM 781 C CA . CYS A 1 102 ? 4.478 -2.974 -5.927 1.00 97.94 102 CYS A CA 1
ATOM 782 C C . CYS A 1 102 ? 5.644 -2.037 -5.560 1.00 97.94 102 CYS A C 1
ATOM 784 O O . CYS A 1 102 ? 5.996 -1.921 -4.393 1.00 97.94 102 CYS A O 1
ATOM 786 N N . ASP A 1 103 ? 6.266 -1.355 -6.526 1.00 97.12 103 ASP A N 1
ATOM 787 C CA . ASP A 1 103 ? 7.390 -0.469 -6.213 1.00 97.12 103 ASP A CA 1
ATOM 788 C C . ASP A 1 103 ? 6.940 0.784 -5.439 1.00 97.12 103 ASP A C 1
ATOM 790 O O . ASP A 1 103 ? 7.456 1.068 -4.357 1.00 97.12 103 ASP A O 1
ATOM 794 N N . PHE A 1 104 ? 5.946 1.510 -5.969 1.00 97.56 104 PHE A N 1
ATOM 795 C CA . PHE A 1 104 ? 5.427 2.760 -5.393 1.00 97.56 104 PHE A CA 1
ATOM 796 C C . PHE A 1 104 ? 6.545 3.736 -4.970 1.00 97.56 104 PHE A C 1
ATOM 798 O O . PHE A 1 104 ? 6.563 4.216 -3.841 1.00 97.56 104 PHE A O 1
ATOM 805 N N . LYS A 1 105 ? 7.520 4.020 -5.845 1.00 96.38 105 LYS A N 1
ATOM 806 C CA . LYS A 1 105 ? 8.708 4.830 -5.504 1.00 96.38 105 LYS A CA 1
ATOM 807 C C . LYS A 1 105 ? 9.484 4.218 -4.326 1.00 96.38 105 LYS A C 1
ATOM 809 O O . LYS A 1 105 ? 9.845 4.906 -3.373 1.00 96.38 105 LYS A O 1
ATOM 814 N N . ASN A 1 106 ? 9.716 2.909 -4.379 1.00 97.50 106 ASN A N 1
ATOM 815 C CA . ASN A 1 106 ? 10.365 2.124 -3.326 1.00 97.50 106 ASN A CA 1
ATOM 816 C C . ASN A 1 106 ? 9.662 2.170 -1.946 1.00 97.50 106 ASN A C 1
ATOM 818 O O . ASN A 1 106 ? 10.306 1.938 -0.919 1.00 97.50 106 ASN A O 1
ATOM 822 N N . SER A 1 107 ? 8.354 2.430 -1.892 1.00 98.50 107 SER A N 1
ATOM 823 C CA . SER A 1 107 ? 7.564 2.443 -0.648 1.00 98.50 107 SER A CA 1
ATOM 824 C C . SER A 1 107 ? 6.639 1.231 -0.480 1.00 98.50 107 SER A C 1
ATOM 826 O O . SER A 1 107 ? 6.003 1.089 0.563 1.00 98.50 107 SER A O 1
ATOM 828 N N . GLY A 1 108 ? 6.584 0.325 -1.461 1.00 98.12 108 GLY A N 1
ATOM 829 C CA . GLY A 1 108 ? 5.868 -0.947 -1.350 1.00 98.12 108 GLY A CA 1
ATOM 830 C C . GLY A 1 108 ? 6.769 -2.141 -1.043 1.00 98.12 108 GLY A C 1
ATOM 831 O O . GLY A 1 108 ? 7.966 -2.151 -1.333 1.00 98.12 108 GLY A O 1
ATOM 832 N N . LEU A 1 109 ? 6.188 -3.152 -0.405 1.00 97.94 109 LEU A N 1
ATOM 833 C CA . LEU A 1 109 ? 6.843 -4.389 -0.004 1.00 97.94 109 LEU A CA 1
ATOM 834 C C . LEU A 1 109 ? 5.989 -5.584 -0.425 1.00 97.94 109 LEU A C 1
ATOM 836 O O . LEU A 1 109 ? 4.822 -5.690 -0.048 1.00 97.94 109 LEU A O 1
ATOM 840 N N . LEU A 1 110 ? 6.594 -6.509 -1.169 1.00 97.50 110 LEU A N 1
ATOM 841 C CA . LEU A 1 110 ? 5.973 -7.796 -1.455 1.00 97.50 110 LEU A CA 1
ATOM 842 C C . LEU A 1 110 ? 6.094 -8.717 -0.246 1.00 97.50 110 LEU A C 1
ATOM 844 O O . LEU A 1 110 ? 7.189 -8.946 0.266 1.00 97.50 110 LEU A O 1
AT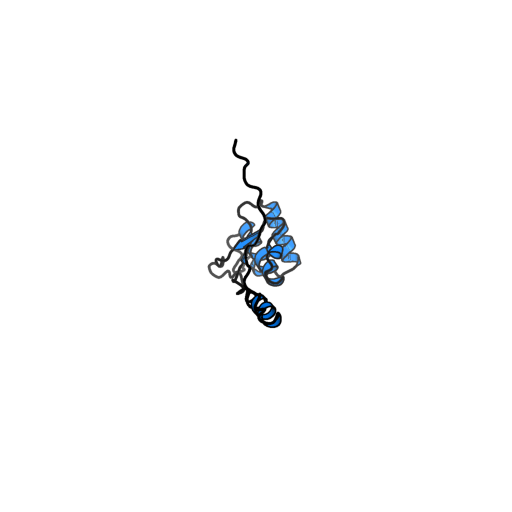OM 848 N N . VAL A 1 111 ? 4.968 -9.292 0.160 1.00 96.69 111 VAL A N 1
ATOM 849 C CA . VAL A 1 111 ? 4.898 -10.305 1.212 1.00 96.69 111 VAL A CA 1
ATOM 850 C C . VAL A 1 111 ? 4.219 -11.562 0.688 1.00 96.69 111 VAL A C 1
ATOM 852 O O . VAL A 1 111 ? 3.319 -11.505 -0.149 1.00 96.69 111 VAL A O 1
ATOM 855 N N . VAL A 1 112 ? 4.667 -12.712 1.183 1.00 95.06 112 VAL A N 1
ATOM 856 C CA . VAL A 1 112 ? 4.094 -14.037 0.871 1.00 95.06 112 VAL A CA 1
ATOM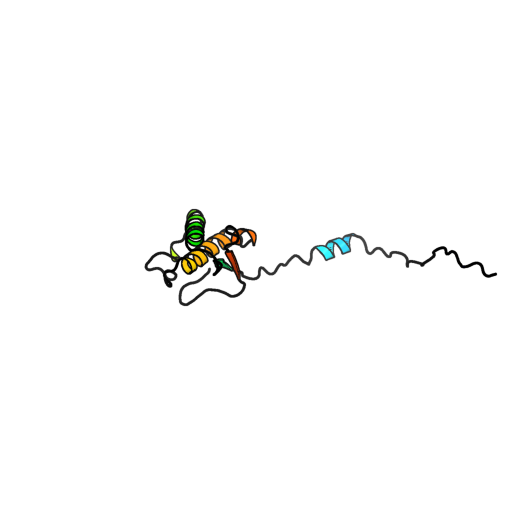 857 C C . VAL A 1 112 ? 3.198 -14.561 1.994 1.00 95.06 112 VAL A C 1
ATOM 859 O O . VAL A 1 112 ? 2.457 -15.522 1.810 1.00 95.06 112 VAL A O 1
ATOM 862 N N . SER A 1 113 ? 3.245 -13.918 3.159 1.00 94.56 113 SER A N 1
ATOM 863 C CA . SER A 1 113 ? 2.329 -14.173 4.266 1.00 94.56 113 SER A CA 1
ATOM 864 C C . SER A 1 113 ? 1.069 -13.344 4.060 1.00 94.56 113 SER A C 1
ATOM 866 O O . SER A 1 113 ? 1.168 -12.133 3.873 1.00 94.56 113 SER A O 1
ATOM 868 N N . ASN A 1 114 ? -0.100 -13.985 4.106 1.00 94.06 114 ASN A N 1
ATOM 869 C CA . ASN A 1 114 ? -1.381 -13.306 3.930 1.00 94.06 114 ASN A CA 1
ATOM 870 C C . ASN A 1 114 ? -1.576 -12.237 5.028 1.00 94.06 114 ASN A C 1
ATOM 872 O O . ASN A 1 114 ? -1.687 -12.613 6.195 1.00 94.06 114 ASN A O 1
ATOM 876 N N . PRO A 1 115 ? -1.649 -10.936 4.681 1.00 94.94 115 PRO A N 1
ATOM 877 C CA . PRO A 1 115 ? -1.785 -9.856 5.657 1.00 94.94 115 PRO A CA 1
ATOM 878 C C . PRO A 1 115 ? -3.243 -9.594 6.082 1.00 94.94 115 PRO A C 1
ATOM 880 O O . PRO A 1 115 ? -3.503 -8.624 6.787 1.00 94.94 115 PRO A O 1
ATOM 883 N N . SER A 1 116 ? -4.204 -10.415 5.642 1.00 94.56 116 SER A N 1
ATOM 884 C CA . SER A 1 116 ? -5.621 -10.284 6.012 1.00 94.56 116 SER A CA 1
ATOM 885 C C . SER A 1 116 ? -5.837 -10.476 7.515 1.00 94.56 116 SER A C 1
ATOM 887 O O . SER A 1 116 ? -5.195 -11.314 8.145 1.00 94.56 116 SER A O 1
ATOM 889 N N . TYR A 1 117 ? -6.794 -9.744 8.079 1.00 92.75 117 TYR A N 1
ATOM 890 C CA . TYR A 1 117 ? -7.126 -9.788 9.502 1.00 92.75 117 TYR A CA 1
ATOM 891 C C . TYR A 1 117 ? -8.625 -9.568 9.713 1.00 92.75 117 TYR A C 1
ATOM 893 O O . TYR A 1 117 ? -9.255 -8.806 8.984 1.00 92.75 117 TYR A O 1
ATOM 901 N N . GLY A 1 118 ? -9.211 -10.212 10.725 1.00 90.62 118 GLY A N 1
ATOM 902 C CA . GLY A 1 118 ? -10.642 -10.085 11.020 1.00 90.62 118 GLY A CA 1
ATOM 903 C C . GLY A 1 118 ? -11.515 -10.327 9.781 1.00 90.62 118 GLY A C 1
ATOM 904 O O . GLY A 1 118 ? -11.412 -11.368 9.138 1.00 90.62 118 GLY A O 1
ATOM 905 N N . SER A 1 119 ? -12.356 -9.346 9.440 1.00 90.56 119 SER A N 1
ATOM 906 C CA . SER A 1 119 ? -13.176 -9.351 8.212 1.00 90.56 119 SER A CA 1
ATOM 907 C C . SER A 1 119 ? -12.523 -8.617 7.031 1.00 90.56 119 SER A C 1
ATOM 909 O O . SER A 1 119 ? -13.132 -8.491 5.969 1.00 90.56 119 SER A O 1
ATOM 911 N N . CYS A 1 120 ? -11.301 -8.111 7.205 1.00 93.69 120 CYS A N 1
ATOM 912 C CA . CYS A 1 120 ? -10.563 -7.402 6.178 1.00 93.69 120 CYS A CA 1
ATOM 913 C C . CYS A 1 120 ? -9.697 -8.361 5.352 1.00 93.69 120 CYS A C 1
ATOM 915 O O . CYS A 1 120 ? -8.650 -8.834 5.801 1.00 93.69 120 CYS A O 1
ATOM 917 N N . ALA A 1 121 ? -10.133 -8.632 4.121 1.00 92.50 121 ALA A N 1
ATOM 918 C CA . ALA A 1 121 ? -9.422 -9.496 3.189 1.00 92.50 121 ALA A CA 1
ATOM 919 C C . ALA A 1 121 ? -8.579 -8.686 2.197 1.00 92.50 121 ALA A C 1
ATOM 921 O O . ALA A 1 121 ? -9.095 -7.833 1.477 1.00 92.50 121 ALA A O 1
ATOM 922 N N . TYR A 1 122 ? -7.296 -9.024 2.089 1.00 92.00 122 TYR A N 1
ATOM 923 C CA . TYR A 1 122 ? -6.416 -8.563 1.017 1.00 92.00 122 TYR A CA 1
ATOM 924 C C . TYR A 1 122 ? -6.642 -9.457 -0.217 1.00 92.00 122 TYR A C 1
ATOM 926 O O . TYR A 1 122 ? -5.849 -10.352 -0.518 1.00 92.00 122 TYR A O 1
ATOM 934 N N . ALA A 1 123 ? -7.798 -9.299 -0.865 1.00 80.19 123 ALA A N 1
ATOM 935 C CA . ALA A 1 123 ? -8.293 -10.200 -1.913 1.00 80.19 123 ALA A CA 1
ATOM 936 C C . ALA A 1 123 ? -7.874 -9.797 -3.320 1.00 80.19 123 ALA A C 1
ATOM 938 O O . ALA A 1 123 ? -7.842 -8.577 -3.597 1.00 80.19 123 ALA A O 1
#

pLDDT: mean 82.61, std 20.49, range [41.41, 98.62]

InterPro domains:
  IPR012946 X8 domain [PF07983] (39-108)
  IPR012946 X8 domain [SM00768] (39-122)
  IPR044788 Carbohydrate-binding X8 domain-containing protein, plant [PTHR31044] (29-122)

Solvent-accessible surface area (backbone atoms only — not comparable to full-atom values): 7630 Å² total; per-residue (Å²): 135,87,85,80,92,81,89,81,90,81,85,81,74,78,82,81,79,74,74,58,72,70,56,60,58,57,65,68,63,70,77,68,78,68,72,79,70,71,65,45,24,32,48,38,90,88,55,53,70,70,59,30,51,52,44,28,55,55,24,45,75,77,38,90,50,73,50,50,34,89,95,32,66,41,21,72,65,88,42,58,62,52,41,18,16,53,26,36,26,48,36,15,54,77,68,70,62,44,74,78,57,30,28,71,92,77,35,36,35,83,36,71,69,82,85,49,52,95,80,25,72,84,115

Radius of gyration: 27.01 Å; Cα contacts (8 Å, |Δi|>4): 134; chains: 1; bounding box: 91×50×43 Å

Organism: Vanilla planifolia (NCBI:txid51239)

Sequence (123 aa):
MRPTMAGSSSTSHPPLLLPSFKLFLLFLFTSGLAQAQRSWCIAKPSSDVATLLENINYACSQVDCGMIQRGRPCFEPDTPISHASLAMNAYYQSKGRNPWNCDFKNSGLLVVSNPSYGSCAYA

Foldseek 3Di:
DDDDDDDDDDDDDDDDPDPPPVVVVVVVPPVPPPVVLDKFKFFDPPDDLVLLVVLLVVLCVPDPLVQCDPPHPQVPPVGSRSSSRLSLRRQCVVVPVDPVSNCSVPGMDMDSDFPADDPRGSD

Nearest PDB structures (foldseek):
  2jon-assembly1_A  TM=6.652E-01  e=1.634E-06  Olea europaea
  8pe1-assembly1_B  TM=7.945E-01  e=6.396E-04  Aspergillus fumigatus Af293

Mean predicted aligned error: 12.82 Å